Protein AF-A0A6A6FP34-F1 (afdb_monomer_lite)

pLDDT: mean 77.71, std 13.95, range [42.22, 92.56]

Sequence (120 aa):
FKVHKGVLCFYSAYFEACLNGEFAEARREVVDLVEEDPKTFRHFVAWLYTRQLPIDHESEVAGDQCEHINRLWVLADKRQVPLLANRCINALRKVMAVRGFVPTAGLGYIYQNTTPESPL

Structure (mmCIF, N/CA/C/O backbone):
data_AF-A0A6A6FP34-F1
#
_entry.id   AF-A0A6A6FP34-F1
#
loop_
_atom_site.group_PDB
_atom_site.id
_atom_site.type_symbol
_atom_site.label_atom_id
_atom_site.label_alt_id
_atom_site.label_comp_id
_atom_site.label_asym_id
_atom_site.label_entity_id
_atom_site.label_seq_id
_atom_site.pdbx_PDB_ins_code
_atom_site.Cartn_x
_atom_site.Cartn_y
_atom_site.Cartn_z
_atom_site.occupancy
_atom_site.B_iso_or_equiv
_atom_site.auth_seq_id
_atom_site.auth_comp_id
_atom_site.auth_asym_id
_atom_site.auth_atom_id
_atom_site.pdbx_PDB_model_num
ATOM 1 N N . PHE A 1 1 ? -12.768 5.632 -2.037 1.00 83.38 1 PHE A N 1
ATOM 2 C CA . PHE A 1 1 ? -12.799 4.186 -2.362 1.00 83.38 1 PHE A CA 1
ATOM 3 C C . PHE A 1 1 ? -13.627 3.464 -1.308 1.00 83.38 1 PHE A C 1
ATOM 5 O O . PHE A 1 1 ? -13.661 3.946 -0.186 1.00 83.38 1 PHE A O 1
ATOM 12 N N . LYS A 1 2 ? -14.296 2.352 -1.638 1.00 89.19 2 LYS A N 1
ATOM 13 C CA . LYS A 1 2 ? -14.953 1.481 -0.646 1.00 89.19 2 LYS A CA 1
ATOM 14 C C . LYS A 1 2 ? -14.203 0.152 -0.619 1.00 89.19 2 LYS A C 1
ATOM 16 O O . LYS A 1 2 ? -14.046 -0.464 -1.669 1.00 89.19 2 LYS A O 1
ATOM 21 N N . VAL A 1 3 ? -13.693 -0.245 0.542 1.00 90.19 3 VAL A N 1
ATOM 22 C CA . VAL A 1 3 ? -12.856 -1.442 0.712 1.00 90.19 3 VAL A CA 1
ATOM 23 C C . VAL A 1 3 ? -13.307 -2.166 1.975 1.00 90.19 3 VAL A C 1
ATOM 25 O O . VAL A 1 3 ? -13.686 -1.523 2.951 1.00 90.19 3 VAL A O 1
ATOM 28 N N . HIS A 1 4 ? -13.288 -3.497 1.963 1.00 92.25 4 HIS A N 1
ATOM 29 C CA . HIS A 1 4 ? -13.662 -4.289 3.124 1.00 92.25 4 HIS A CA 1
ATOM 30 C C . HIS A 1 4 ? -12.635 -4.118 4.247 1.00 92.25 4 HIS A C 1
ATOM 32 O O . HIS A 1 4 ? -11.465 -4.474 4.090 1.00 92.25 4 HIS A O 1
ATOM 38 N N . LYS A 1 5 ? -13.106 -3.622 5.397 1.00 89.50 5 LYS A N 1
ATOM 39 C CA . LYS A 1 5 ? -12.311 -3.402 6.613 1.00 89.50 5 LYS A CA 1
ATOM 40 C C . LYS A 1 5 ? -11.490 -4.632 7.002 1.00 89.50 5 LYS A C 1
ATOM 42 O O . LYS A 1 5 ? -10.286 -4.518 7.180 1.00 89.50 5 LYS A O 1
ATOM 47 N N . GLY A 1 6 ? -12.108 -5.816 7.027 1.00 89.38 6 GLY A N 1
ATOM 48 C CA . GLY A 1 6 ? -11.411 -7.061 7.372 1.00 89.38 6 GLY A CA 1
ATOM 49 C C . GLY A 1 6 ? -10.227 -7.381 6.453 1.00 89.38 6 GLY A C 1
ATOM 50 O O . GLY A 1 6 ? -9.184 -7.808 6.932 1.00 89.38 6 GLY A O 1
ATOM 51 N N . VAL A 1 7 ? -10.346 -7.109 5.149 1.00 91.62 7 VAL A N 1
ATOM 52 C CA . VAL A 1 7 ? -9.255 -7.331 4.184 1.00 91.62 7 VAL A CA 1
ATOM 53 C C . VAL A 1 7 ? -8.123 -6.327 4.401 1.00 91.62 7 VAL A C 1
ATOM 55 O O . VAL A 1 7 ? -6.955 -6.706 4.359 1.00 91.62 7 VAL A O 1
ATOM 58 N N . LEU A 1 8 ? -8.453 -5.056 4.660 1.00 90.50 8 LEU A N 1
ATOM 59 C CA . LEU A 1 8 ? -7.456 -4.026 4.963 1.00 90.50 8 LEU A CA 1
ATOM 60 C C . LEU A 1 8 ? -6.683 -4.350 6.241 1.00 90.50 8 LEU A C 1
ATOM 62 O O . LEU A 1 8 ? -5.457 -4.401 6.198 1.00 90.50 8 LEU A O 1
ATOM 66 N N . CYS A 1 9 ? -7.386 -4.613 7.345 1.00 91.19 9 CYS A N 1
ATOM 67 C CA . CYS A 1 9 ? -6.762 -4.903 8.635 1.00 91.19 9 CYS A CA 1
ATOM 68 C C . CYS A 1 9 ? -5.942 -6.200 8.598 1.00 91.19 9 CYS A C 1
ATOM 70 O O . CYS A 1 9 ? -4.874 -6.255 9.189 1.00 91.19 9 CYS A O 1
ATOM 72 N N . PHE A 1 10 ? -6.377 -7.220 7.847 1.00 91.75 10 PHE A N 1
ATOM 73 C CA . PHE A 1 10 ? -5.611 -8.463 7.706 1.00 91.75 10 PHE A CA 1
ATOM 74 C C . PHE A 1 10 ? -4.238 -8.254 7.048 1.00 91.75 10 PHE A C 1
ATOM 76 O O . PHE A 1 10 ? -3.277 -8.947 7.377 1.00 91.75 10 PHE A O 1
ATOM 83 N N . TYR A 1 11 ? -4.138 -7.325 6.093 1.00 90.62 11 TYR A N 1
ATOM 84 C CA . TYR A 1 11 ? -2.897 -7.086 5.352 1.00 90.62 11 TYR A CA 1
ATOM 85 C C . TYR A 1 11 ? -2.060 -5.921 5.878 1.00 90.62 11 TYR A C 1
ATOM 87 O O . TYR A 1 11 ? -0.889 -5.829 5.510 1.00 90.62 11 TYR A O 1
ATOM 95 N N . SER A 1 12 ? -2.634 -5.043 6.695 1.00 92.56 12 SER A N 1
ATOM 96 C CA . SER A 1 12 ? -2.008 -3.801 7.136 1.00 92.56 12 SER A CA 1
ATOM 97 C C . SER A 1 12 ? -2.229 -3.582 8.625 1.00 92.56 12 SER A C 1
ATOM 99 O O . SER A 1 12 ? -3.342 -3.269 9.052 1.00 92.56 12 SER A O 1
ATOM 101 N N . ALA A 1 13 ? -1.138 -3.646 9.388 1.00 89.50 13 ALA A N 1
ATOM 102 C CA . ALA A 1 13 ? -1.146 -3.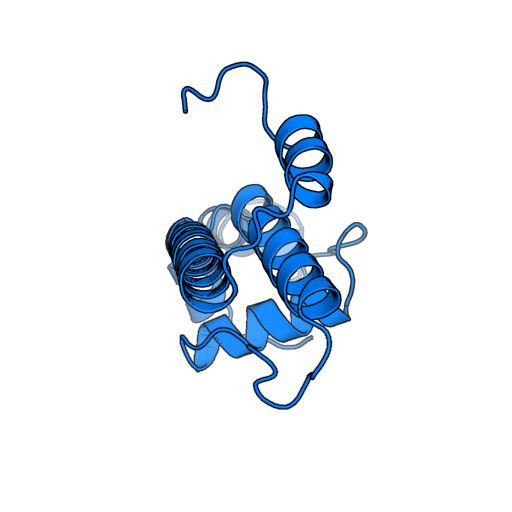290 10.806 1.00 89.50 13 ALA A CA 1
ATOM 103 C C . ALA A 1 13 ? -1.525 -1.809 11.017 1.00 89.50 13 ALA A C 1
ATOM 105 O O . ALA A 1 13 ? -2.200 -1.468 11.984 1.00 89.50 13 ALA A O 1
ATOM 106 N N . TYR A 1 14 ? -1.181 -0.934 10.064 1.00 89.81 14 TYR A N 1
ATOM 107 C CA . TYR A 1 14 ? -1.601 0.468 10.072 1.00 89.81 14 TYR A CA 1
ATOM 108 C C . TYR A 1 14 ? -3.128 0.604 10.016 1.00 89.81 14 TYR A C 1
ATOM 110 O O . TYR A 1 14 ? -3.724 1.264 10.865 1.00 89.81 14 TYR A O 1
ATOM 118 N N . PHE A 1 15 ? -3.789 -0.037 9.043 1.00 90.56 15 PHE A N 1
ATOM 119 C CA . PHE A 1 15 ? -5.249 0.039 8.937 1.00 90.56 15 PHE A CA 1
ATOM 120 C C . PHE A 1 15 ? -5.953 -0.725 10.059 1.00 90.56 15 PHE A C 1
ATOM 122 O O . PHE A 1 15 ? -7.048 -0.331 10.452 1.00 90.56 15 PHE A O 1
ATOM 129 N N . GLU A 1 16 ? -5.346 -1.784 10.595 1.00 90.25 16 GLU A N 1
ATOM 130 C CA . GLU A 1 16 ? -5.811 -2.424 11.826 1.00 90.25 16 GLU A CA 1
ATOM 131 C C . GLU A 1 16 ? -5.821 -1.433 12.996 1.00 90.25 16 GLU A C 1
ATOM 133 O O . GLU A 1 16 ? -6.872 -1.236 13.607 1.00 90.25 16 GLU A O 1
ATOM 138 N N . ALA A 1 17 ? -4.714 -0.731 13.246 1.00 88.38 17 ALA A N 1
ATOM 139 C CA . ALA A 1 17 ? -4.628 0.268 14.308 1.00 88.38 17 ALA A CA 1
ATOM 140 C C . ALA A 1 17 ? -5.574 1.462 14.079 1.00 88.38 17 ALA A C 1
ATOM 142 O O . ALA A 1 17 ? -6.231 1.915 15.016 1.00 88.38 17 ALA A O 1
ATOM 143 N N . CYS A 1 18 ? -5.704 1.955 12.843 1.00 86.88 18 CYS A N 1
ATOM 144 C CA . CYS A 1 18 ? -6.589 3.082 12.532 1.00 86.88 18 CYS A CA 1
ATOM 145 C C . CYS A 1 18 ? -8.079 2.730 12.636 1.00 86.88 18 CYS A C 1
ATOM 147 O O . CYS A 1 18 ? -8.862 3.551 13.105 1.00 86.88 18 CYS A O 1
ATOM 149 N N . LEU A 1 19 ? -8.494 1.543 12.177 1.00 86.62 19 LEU A N 1
ATOM 150 C CA . LEU A 1 19 ? -9.915 1.185 12.068 1.00 86.62 19 LEU A CA 1
ATOM 151 C C . LEU A 1 19 ? -10.440 0.367 13.254 1.00 86.62 19 LEU A C 1
ATOM 153 O O . LEU A 1 19 ? -11.658 0.310 13.442 1.00 86.62 19 LEU A O 1
ATOM 157 N N . ASN A 1 20 ? -9.563 -0.282 14.022 1.00 84.69 20 ASN A N 1
ATOM 158 C CA . ASN A 1 20 ? -9.927 -1.037 15.229 1.00 84.69 20 ASN A CA 1
ATOM 159 C C . ASN A 1 20 ? -9.364 -0.424 16.521 1.00 84.69 20 ASN A C 1
ATOM 161 O O . ASN A 1 20 ? -9.632 -0.951 17.597 1.00 84.69 20 ASN A O 1
ATOM 165 N N . GLY A 1 21 ? -8.593 0.662 16.430 1.00 80.81 21 GLY A N 1
ATOM 166 C CA . GLY A 1 21 ? -8.103 1.400 17.591 1.00 80.81 21 GLY A CA 1
ATOM 167 C C . GLY A 1 21 ? -9.116 2.401 18.149 1.00 80.81 21 GLY A C 1
ATOM 168 O O . GLY A 1 21 ? -10.300 2.392 17.821 1.00 80.81 21 GLY A O 1
ATOM 169 N N . GLU A 1 22 ? -8.628 3.309 18.991 1.00 78.56 22 GLU A N 1
ATOM 170 C CA . GLU A 1 22 ? -9.455 4.317 19.674 1.00 78.56 22 GLU A CA 1
ATOM 171 C C . GLU A 1 22 ? -9.549 5.654 18.918 1.00 78.56 22 GLU A C 1
ATOM 173 O O . GLU A 1 22 ? -10.187 6.601 19.386 1.00 78.56 22 GLU A O 1
ATOM 178 N N . PHE A 1 23 ? -8.920 5.742 17.744 1.00 79.06 23 PHE A N 1
ATOM 179 C CA . PHE A 1 23 ? -8.855 6.965 16.952 1.00 79.06 23 PHE A CA 1
ATOM 180 C C . PHE A 1 23 ? -10.204 7.337 16.308 1.00 79.06 23 PHE A C 1
ATOM 182 O O . PHE A 1 23 ? -11.143 6.538 16.227 1.00 79.06 23 PHE A O 1
ATOM 189 N N . ALA A 1 24 ? -10.316 8.584 15.841 1.00 77.88 24 ALA A N 1
ATOM 190 C CA . ALA A 1 24 ? -11.545 9.103 15.237 1.00 77.88 24 ALA A CA 1
ATOM 191 C C . ALA A 1 24 ? -11.945 8.322 13.972 1.00 77.88 24 ALA A C 1
ATOM 193 O O . ALA A 1 24 ? -13.133 8.179 13.673 1.00 77.88 24 ALA A O 1
ATOM 194 N N . GLU A 1 25 ? -10.961 7.780 13.263 1.00 81.44 25 GLU A N 1
ATOM 195 C CA . GLU A 1 25 ? -11.091 6.945 12.074 1.00 81.44 25 GLU A CA 1
ATOM 196 C C . GLU A 1 25 ? -11.839 5.643 12.371 1.00 81.44 25 GLU A C 1
ATOM 198 O O . GLU A 1 25 ? -12.672 5.230 11.566 1.00 81.44 25 GLU A O 1
ATOM 203 N N . ALA A 1 26 ? -11.630 5.035 13.544 1.00 79.25 26 ALA A N 1
ATOM 204 C CA . ALA A 1 26 ? -12.344 3.828 13.956 1.00 79.25 26 ALA A CA 1
ATOM 205 C C . ALA A 1 26 ? -13.837 4.099 14.184 1.00 79.25 26 ALA A C 1
ATOM 207 O O . ALA A 1 26 ? -14.680 3.277 13.830 1.00 79.25 26 ALA A O 1
ATOM 208 N N . ARG A 1 27 ? -14.178 5.281 14.721 1.00 80.19 27 ARG A N 1
ATOM 209 C CA . ARG A 1 27 ? -15.577 5.701 14.933 1.00 80.19 27 ARG A CA 1
ATOM 210 C C . ARG A 1 27 ? -16.272 6.108 13.639 1.00 80.19 27 ARG A C 1
ATOM 212 O O . ARG A 1 27 ? -17.476 5.916 13.507 1.00 80.19 27 ARG A O 1
ATOM 219 N N . ARG A 1 28 ? -15.532 6.724 12.715 1.00 83.75 28 ARG A N 1
ATOM 220 C CA . ARG A 1 28 ? -16.063 7.215 11.433 1.00 83.75 28 ARG A CA 1
ATOM 221 C C . ARG A 1 28 ? -16.041 6.153 10.335 1.00 83.75 28 ARG A C 1
ATOM 223 O O . ARG A 1 28 ? -16.709 6.343 9.327 1.00 83.75 28 ARG A O 1
ATOM 230 N N . GLU A 1 29 ? -15.257 5.090 10.510 1.00 83.50 29 GLU A N 1
ATOM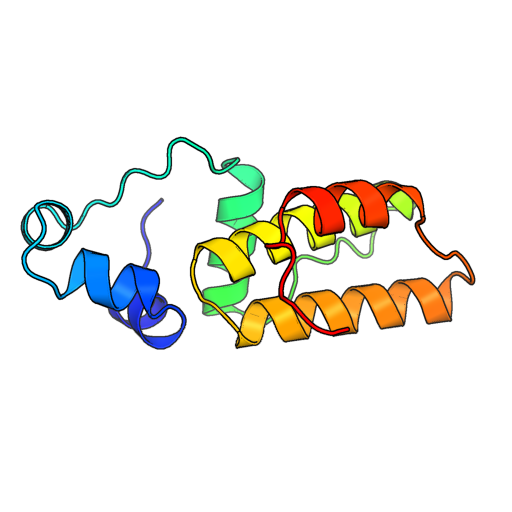 231 C CA . GLU A 1 29 ? -14.922 4.088 9.489 1.00 83.50 29 GLU A CA 1
ATOM 232 C C . GLU A 1 29 ? -14.396 4.704 8.179 1.00 83.50 29 GLU A C 1
ATOM 234 O O . GLU A 1 29 ? -14.584 4.175 7.082 1.00 83.50 29 GLU A O 1
ATOM 239 N N . VAL A 1 30 ? -13.718 5.847 8.299 1.00 85.81 30 VAL A N 1
ATOM 240 C CA . VAL A 1 30 ? -13.141 6.611 7.190 1.00 85.81 30 VAL A CA 1
ATOM 241 C C . VAL A 1 30 ? -11.703 6.954 7.551 1.00 85.81 30 VAL A C 1
ATOM 243 O O . VAL A 1 30 ? -11.451 7.477 8.633 1.00 85.81 30 VAL A O 1
ATOM 246 N N . VAL A 1 31 ? -10.780 6.668 6.631 1.00 86.69 31 VAL A N 1
ATOM 247 C CA . VAL A 1 31 ? -9.360 7.025 6.736 1.00 86.69 31 VAL A CA 1
ATOM 248 C C . VAL A 1 31 ? -9.025 7.981 5.600 1.00 86.69 31 VAL A C 1
ATOM 250 O O . VAL A 1 31 ? -9.193 7.635 4.427 1.00 86.69 31 VAL A O 1
ATOM 253 N N . ASP A 1 32 ? -8.546 9.169 5.954 1.00 87.00 32 ASP A N 1
ATOM 254 C CA . ASP A 1 32 ? -8.146 10.196 4.999 1.00 87.00 32 ASP A CA 1
ATOM 255 C C . ASP A 1 32 ? -6.672 9.999 4.603 1.00 87.00 32 ASP A C 1
ATOM 257 O O . ASP A 1 32 ? -5.763 10.093 5.425 1.00 87.00 32 ASP A O 1
ATOM 261 N N . LEU A 1 33 ? -6.426 9.703 3.323 1.00 86.56 33 LEU A N 1
ATOM 262 C CA . LEU A 1 33 ? -5.092 9.436 2.770 1.00 86.56 33 LEU A CA 1
ATOM 263 C C . LEU A 1 33 ? -4.666 10.577 1.839 1.00 86.56 33 LEU A C 1
ATOM 265 O O . LEU A 1 33 ? -4.687 10.437 0.620 1.00 86.56 33 LEU A O 1
ATOM 269 N N . VAL A 1 34 ? -4.321 11.725 2.423 1.00 83.38 34 VAL A N 1
ATOM 270 C CA . VAL A 1 34 ? -4.078 12.983 1.685 1.00 83.38 34 VAL A CA 1
ATOM 271 C C . VAL A 1 34 ? -2.798 12.942 0.838 1.00 83.38 34 VAL A C 1
ATOM 273 O O . VAL A 1 34 ? -2.717 13.586 -0.202 1.00 83.38 34 VAL A O 1
ATOM 276 N N . GLU A 1 35 ? -1.803 12.168 1.267 1.00 80.19 35 GLU A N 1
ATOM 277 C CA . GLU A 1 35 ? -0.503 12.056 0.593 1.00 80.19 35 GLU A CA 1
ATOM 278 C C . GLU A 1 35 ? -0.476 11.000 -0.523 1.00 80.19 35 GLU A C 1
ATOM 280 O O . GLU A 1 35 ? 0.490 10.930 -1.282 1.00 80.19 35 GLU A O 1
ATOM 285 N N . GLU A 1 36 ? -1.498 10.144 -0.607 1.00 84.12 36 GLU A N 1
ATOM 286 C CA . GLU A 1 36 ? -1.498 9.009 -1.529 1.00 84.12 36 GLU A CA 1
ATOM 287 C C . GLU A 1 36 ? -2.145 9.375 -2.862 1.00 84.12 36 GLU A C 1
ATOM 289 O O . GLU A 1 36 ? -3.282 9.843 -2.934 1.00 84.12 36 GLU A O 1
ATOM 294 N N . ASP A 1 37 ? -1.441 9.072 -3.947 1.00 86.69 37 ASP A N 1
ATOM 295 C CA . ASP A 1 37 ? -1.985 9.219 -5.288 1.00 86.69 37 ASP A CA 1
ATOM 296 C C . ASP A 1 37 ? -3.160 8.232 -5.517 1.00 86.69 37 ASP A C 1
ATOM 298 O O . ASP A 1 37 ? -3.003 7.017 -5.322 1.00 86.69 37 ASP A O 1
ATOM 302 N N . PRO A 1 38 ? -4.339 8.696 -5.987 1.00 87.94 38 PRO A N 1
ATOM 303 C CA . PRO A 1 38 ? -5.507 7.837 -6.180 1.00 87.94 38 PRO A CA 1
ATOM 304 C C . PRO A 1 38 ? -5.283 6.666 -7.146 1.00 87.94 38 PRO A C 1
ATOM 306 O O . PRO A 1 38 ? -5.915 5.616 -6.986 1.00 87.94 38 PRO A O 1
ATOM 309 N N . LYS A 1 39 ? -4.405 6.812 -8.152 1.00 86.00 39 LYS A N 1
ATOM 310 C CA . LYS A 1 39 ? -4.076 5.721 -9.089 1.00 86.00 39 LYS A CA 1
ATOM 311 C C . LYS A 1 39 ? -3.291 4.627 -8.360 1.00 86.00 39 LYS A C 1
ATOM 313 O O . LYS A 1 39 ? -3.634 3.450 -8.466 1.00 86.00 39 LYS A O 1
ATOM 318 N N . THR A 1 40 ? -2.310 5.020 -7.554 1.00 87.38 40 THR A N 1
ATOM 319 C CA . THR A 1 40 ? -1.512 4.118 -6.710 1.00 87.38 40 THR A CA 1
ATOM 320 C C . THR A 1 40 ? -2.388 3.401 -5.680 1.00 87.38 40 THR A C 1
ATOM 322 O O . THR A 1 40 ? -2.302 2.179 -5.536 1.00 87.38 40 THR A O 1
ATOM 325 N N . PHE A 1 41 ? -3.324 4.109 -5.042 1.00 90.62 41 PHE A N 1
ATOM 326 C CA . PHE A 1 41 ? -4.261 3.476 -4.112 1.00 90.62 41 PHE A CA 1
ATOM 327 C C . PHE A 1 41 ? -5.223 2.503 -4.814 1.00 90.62 41 PHE A C 1
ATOM 329 O O . PHE A 1 41 ? -5.533 1.438 -4.283 1.00 90.62 41 PHE A O 1
ATOM 336 N N . ARG A 1 42 ? -5.664 2.800 -6.043 1.00 90.31 42 ARG A N 1
ATOM 337 C CA . ARG A 1 42 ? -6.473 1.857 -6.836 1.00 90.31 42 ARG A CA 1
ATOM 338 C C . ARG A 1 42 ? -5.721 0.549 -7.096 1.00 90.31 42 ARG A C 1
ATOM 340 O O . ARG A 1 42 ? -6.310 -0.521 -6.960 1.00 90.31 42 ARG A O 1
ATOM 347 N N . HIS A 1 43 ? -4.436 0.631 -7.431 1.00 88.81 43 HIS A N 1
ATOM 348 C CA . HIS A 1 43 ? -3.563 -0.532 -7.610 1.00 88.81 43 HIS A CA 1
ATOM 349 C C . HIS A 1 43 ? -3.391 -1.339 -6.323 1.00 88.81 43 HIS A C 1
ATOM 351 O O . HIS A 1 43 ? -3.483 -2.567 -6.349 1.00 88.81 43 HIS A O 1
ATOM 357 N N . PHE A 1 44 ? -3.219 -0.652 -5.194 1.00 91.06 44 PHE A N 1
ATOM 358 C CA . PHE A 1 44 ? -3.197 -1.281 -3.878 1.00 91.06 44 PHE A CA 1
ATOM 359 C C . PHE A 1 44 ? -4.488 -2.062 -3.598 1.00 91.06 44 PHE A C 1
ATOM 361 O O . PHE A 1 44 ? -4.437 -3.243 -3.258 1.00 91.06 44 PHE A O 1
ATOM 368 N N . VAL A 1 45 ? -5.652 -1.444 -3.821 1.00 91.56 45 VAL A N 1
ATOM 369 C CA . VAL A 1 45 ? -6.954 -2.097 -3.624 1.00 91.56 45 VAL A CA 1
ATOM 370 C C . VAL A 1 45 ? -7.132 -3.295 -4.555 1.00 91.56 45 VAL A C 1
ATOM 372 O O . VAL A 1 45 ? -7.571 -4.350 -4.105 1.00 91.56 45 VAL A O 1
ATOM 375 N N . ALA A 1 46 ? -6.758 -3.176 -5.830 1.00 90.56 46 ALA A N 1
ATOM 376 C CA . ALA A 1 46 ? -6.802 -4.303 -6.760 1.00 90.56 46 ALA A CA 1
ATOM 377 C C . ALA A 1 46 ? -5.935 -5.474 -6.266 1.00 90.56 46 ALA A C 1
ATOM 379 O O . ALA A 1 46 ? -6.384 -6.623 -6.281 1.00 90.56 46 ALA A O 1
ATOM 380 N N . TRP A 1 47 ? -4.732 -5.191 -5.760 1.00 91.94 47 TRP A N 1
ATOM 381 C CA . TRP A 1 47 ? -3.853 -6.212 -5.192 1.00 91.94 47 TRP A CA 1
ATOM 382 C C . TRP A 1 47 ? -4.431 -6.866 -3.931 1.00 91.94 47 TRP A C 1
ATOM 384 O O . TR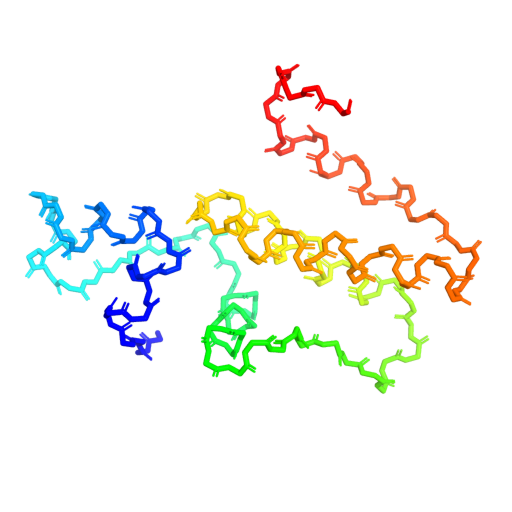P A 1 47 ? -4.288 -8.079 -3.769 1.00 91.94 47 TRP A O 1
ATOM 394 N N . LEU A 1 48 ? -5.115 -6.115 -3.059 1.00 91.88 48 LEU A N 1
ATOM 395 C CA . LEU A 1 48 ? -5.736 -6.677 -1.851 1.00 91.88 48 LEU A CA 1
ATOM 396 C C . LEU A 1 48 ? -6.705 -7.821 -2.178 1.00 91.88 48 LEU A C 1
ATOM 398 O O . LEU A 1 48 ? -6.725 -8.821 -1.464 1.00 91.88 48 LEU A O 1
ATOM 402 N N . TYR A 1 49 ? -7.466 -7.697 -3.269 1.00 91.00 49 TYR A N 1
ATOM 403 C CA . TYR A 1 49 ? -8.453 -8.707 -3.666 1.00 91.00 49 TYR A CA 1
ATOM 404 C C . TYR A 1 49 ? -7.907 -9.773 -4.613 1.00 91.00 49 TYR A C 1
ATOM 406 O O . TYR A 1 49 ? -8.309 -10.929 -4.530 1.00 91.00 49 TYR A O 1
ATOM 414 N N . THR A 1 50 ? -7.007 -9.410 -5.525 1.00 89.00 50 THR A N 1
ATOM 415 C CA . THR A 1 50 ? -6.528 -10.332 -6.573 1.00 89.00 50 THR A CA 1
ATOM 416 C C . THR A 1 50 ? -5.219 -11.017 -6.212 1.00 89.00 50 THR A C 1
ATOM 418 O O . THR A 1 50 ? -4.869 -12.034 -6.807 1.00 89.00 50 THR A O 1
ATOM 421 N N . ARG A 1 51 ? -4.462 -10.449 -5.262 1.00 86.94 51 ARG A N 1
ATOM 422 C CA . ARG A 1 51 ? -3.075 -10.821 -4.939 1.00 86.94 51 ARG A CA 1
ATOM 423 C C . ARG A 1 51 ? -2.112 -10.698 -6.122 1.00 86.94 51 ARG A C 1
ATOM 425 O O . ARG A 1 51 ? -0.985 -11.195 -6.050 1.00 86.94 51 ARG A O 1
ATOM 432 N N . GLN A 1 52 ? -2.529 -10.012 -7.182 1.00 84.19 52 GLN A N 1
ATOM 433 C CA . GLN A 1 52 ? -1.748 -9.761 -8.382 1.00 84.19 52 GLN A CA 1
ATOM 434 C C . GLN A 1 52 ? -1.325 -8.297 -8.407 1.00 84.19 52 GLN A C 1
ATOM 436 O O . GLN A 1 52 ? -2.082 -7.403 -8.032 1.00 84.19 52 GLN A O 1
ATOM 441 N N . LEU A 1 53 ? -0.073 -8.057 -8.790 1.00 80.38 53 LEU A N 1
ATOM 442 C CA . LEU A 1 53 ? 0.386 -6.698 -9.037 1.00 80.38 53 LEU A CA 1
ATOM 443 C C . LEU A 1 53 ? -0.223 -6.231 -10.362 1.00 80.38 53 LEU A C 1
ATOM 445 O O . LEU A 1 53 ? -0.260 -7.029 -11.300 1.00 80.38 53 LEU A O 1
ATOM 449 N N . PRO A 1 54 ? -0.659 -4.968 -10.465 1.00 69.62 54 PRO A N 1
ATOM 450 C CA . PRO A 1 54 ? -1.084 -4.383 -11.728 1.00 69.62 54 PRO A CA 1
ATOM 451 C C . PRO A 1 54 ? 0.163 -4.111 -12.569 1.00 69.62 54 PRO A C 1
ATOM 453 O O . PRO A 1 54 ? 0.666 -2.993 -12.651 1.00 69.62 54 PRO A O 1
ATOM 456 N N . ILE A 1 55 ? 0.725 -5.187 -13.109 1.00 66.50 55 ILE A N 1
ATOM 457 C CA . ILE A 1 55 ? 1.793 -5.139 -14.091 1.00 66.50 55 ILE A CA 1
ATOM 458 C C . ILE A 1 55 ? 1.078 -5.007 -15.423 1.00 66.50 55 ILE A C 1
ATOM 460 O O . ILE A 1 55 ? 0.431 -5.944 -15.885 1.00 66.50 55 ILE A O 1
ATOM 464 N N . ASP A 1 56 ? 1.156 -3.818 -16.000 1.00 62.31 56 ASP A N 1
ATOM 465 C CA . ASP A 1 56 ? 0.621 -3.572 -17.327 1.00 62.31 56 ASP A CA 1
ATOM 466 C C . ASP A 1 56 ? 1.555 -4.220 -18.352 1.00 62.31 56 ASP A C 1
ATOM 468 O O . ASP A 1 56 ? 2.543 -3.620 -18.777 1.00 62.31 56 ASP A O 1
ATOM 472 N N . HIS A 1 57 ? 1.304 -5.494 -18.664 1.00 53.50 57 HIS A N 1
ATOM 473 C CA . HIS A 1 57 ? 2.117 -6.287 -19.589 1.00 53.50 57 HIS A CA 1
ATOM 474 C C . HIS A 1 57 ? 2.129 -5.716 -21.017 1.00 53.50 57 HIS A C 1
ATOM 476 O O . HIS A 1 57 ? 2.997 -6.101 -21.798 1.00 53.50 57 HIS A O 1
ATOM 482 N N . GLU A 1 58 ? 1.212 -4.799 -21.334 1.00 46.91 58 GLU A N 1
ATOM 483 C CA . GLU A 1 58 ? 1.081 -4.150 -22.642 1.00 46.91 58 GLU A CA 1
ATOM 484 C C . GLU A 1 58 ? 1.887 -2.845 -22.742 1.00 46.91 58 GLU A C 1
ATOM 486 O O . GLU A 1 58 ? 2.095 -2.330 -23.839 1.00 46.91 58 GLU A O 1
ATOM 491 N N . SER A 1 59 ? 2.4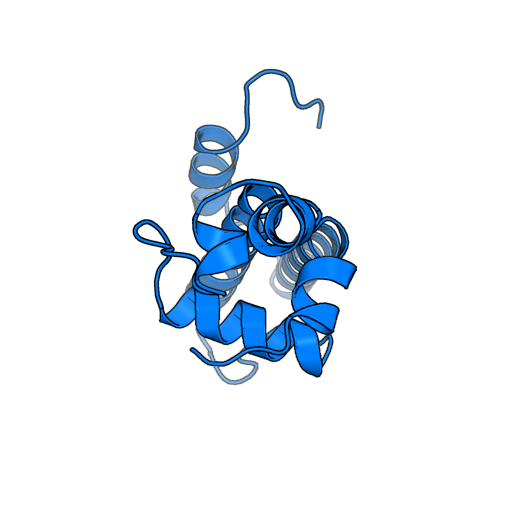03 -2.316 -21.625 1.00 53.56 59 SER A N 1
ATOM 492 C CA . SER A 1 59 ? 3.222 -1.103 -21.652 1.00 53.56 59 SER A CA 1
ATOM 493 C C . SER A 1 59 ? 4.628 -1.399 -22.194 1.00 53.56 59 SER A C 1
ATOM 495 O O . SER A 1 59 ? 5.468 -2.038 -21.546 1.00 53.56 59 SER A O 1
ATOM 497 N N . GLU A 1 60 ? 4.893 -0.928 -23.414 1.00 52.91 60 GLU A N 1
ATOM 498 C CA . GLU A 1 60 ? 6.171 -1.107 -24.118 1.00 52.91 60 GLU A CA 1
ATOM 499 C C . GLU A 1 60 ? 7.343 -0.439 -23.365 1.00 52.91 60 GLU A C 1
ATOM 501 O O . GLU A 1 60 ? 8.487 -0.917 -23.399 1.00 52.91 60 GLU A O 1
ATOM 506 N N . VAL A 1 61 ? 7.058 0.606 -22.580 1.00 56.59 61 VAL A N 1
ATOM 507 C CA . VAL A 1 61 ? 8.058 1.421 -21.882 1.00 56.59 61 VAL A CA 1
ATOM 508 C C . VAL A 1 61 ? 8.388 0.832 -20.501 1.00 56.59 61 VAL A C 1
ATOM 510 O O . VAL A 1 61 ? 7.621 0.922 -19.547 1.00 56.59 61 VAL A O 1
ATOM 513 N N . ALA A 1 62 ? 9.585 0.248 -20.365 1.00 57.88 62 ALA A N 1
ATOM 514 C CA . ALA A 1 62 ? 10.085 -0.342 -19.111 1.00 57.88 62 ALA A CA 1
ATOM 515 C C . ALA A 1 62 ? 10.109 0.631 -17.915 1.00 57.88 62 ALA A C 1
ATOM 517 O O . ALA A 1 62 ? 10.034 0.201 -16.761 1.00 57.88 62 ALA A O 1
ATOM 518 N N . GLY A 1 63 ? 10.281 1.928 -18.196 1.00 60.84 63 GLY A N 1
ATOM 519 C CA . GLY A 1 63 ? 10.416 2.985 -17.193 1.00 60.84 63 GLY A CA 1
ATOM 520 C C . GLY A 1 63 ? 9.143 3.177 -16.373 1.00 60.84 63 GLY A C 1
ATOM 521 O O . GLY A 1 63 ? 9.202 3.175 -15.143 1.00 60.84 63 GLY A O 1
ATOM 522 N N . ASP A 1 64 ? 7.994 3.223 -17.044 1.00 67.50 64 ASP A N 1
ATOM 523 C CA . ASP A 1 64 ? 6.694 3.499 -16.421 1.00 67.50 64 ASP A CA 1
ATOM 524 C C . ASP A 1 64 ? 6.252 2.355 -15.496 1.00 67.50 64 ASP A C 1
ATOM 526 O O . ASP A 1 64 ? 5.713 2.582 -14.409 1.00 67.50 64 ASP A O 1
ATOM 530 N N . GLN A 1 65 ? 6.557 1.107 -15.878 1.00 70.06 65 GLN A N 1
ATOM 531 C CA . GLN A 1 65 ? 6.303 -0.069 -15.039 1.00 70.06 65 GLN A CA 1
ATOM 532 C C . GLN A 1 65 ? 7.111 -0.012 -13.735 1.00 70.06 65 GLN A C 1
ATOM 534 O O . GLN A 1 65 ? 6.569 -0.264 -12.656 1.00 70.06 65 GLN A O 1
ATOM 539 N N . CYS A 1 66 ? 8.399 0.345 -13.813 1.00 72.25 66 CYS A N 1
ATOM 540 C CA . CYS A 1 66 ? 9.251 0.475 -12.630 1.00 72.25 66 CYS A CA 1
ATOM 541 C C . CYS A 1 66 ? 8.763 1.595 -11.705 1.00 72.25 66 CYS A C 1
ATOM 543 O O . CYS A 1 66 ? 8.727 1.405 -10.489 1.00 72.25 66 CYS A O 1
ATOM 545 N N . GLU A 1 67 ? 8.351 2.739 -12.258 1.00 78.00 67 GLU A N 1
ATOM 546 C CA . GLU A 1 67 ? 7.831 3.852 -11.460 1.00 78.00 67 GLU A CA 1
ATOM 547 C C . GLU A 1 67 ? 6.558 3.457 -10.698 1.00 78.00 67 GLU A C 1
ATOM 549 O O . GLU A 1 67 ? 6.445 3.707 -9.494 1.00 78.00 67 GLU A O 1
ATOM 554 N N . HIS A 1 68 ? 5.614 2.791 -11.365 1.00 79.50 68 HIS A N 1
ATOM 555 C CA . HIS A 1 68 ? 4.380 2.328 -10.730 1.00 79.50 68 HIS A CA 1
ATOM 556 C C . HIS A 1 68 ? 4.640 1.313 -9.611 1.00 79.50 68 HIS A C 1
ATOM 558 O O . HIS A 1 68 ? 4.016 1.406 -8.549 1.00 79.50 68 HIS A O 1
ATOM 564 N N . ILE A 1 69 ? 5.586 0.388 -9.804 1.00 81.94 69 ILE A N 1
ATOM 565 C CA . ILE A 1 69 ? 5.959 -0.574 -8.761 1.00 81.94 69 ILE A CA 1
ATOM 566 C C . ILE A 1 69 ? 6.662 0.128 -7.590 1.00 81.94 69 ILE A C 1
ATOM 568 O O . ILE A 1 69 ? 6.368 -0.192 -6.439 1.00 81.94 69 ILE A O 1
ATOM 572 N N . ASN A 1 70 ? 7.528 1.111 -7.854 1.00 84.12 70 ASN A N 1
ATOM 573 C CA . ASN A 1 70 ? 8.210 1.878 -6.806 1.00 84.12 70 ASN A CA 1
ATOM 574 C C . ASN A 1 70 ? 7.219 2.668 -5.942 1.00 84.12 70 ASN A C 1
ATOM 576 O O . ASN A 1 70 ? 7.293 2.607 -4.717 1.00 84.12 70 ASN A O 1
ATOM 580 N N . ARG A 1 71 ? 6.248 3.359 -6.556 1.00 86.12 71 ARG A N 1
ATOM 581 C CA . ARG A 1 71 ? 5.194 4.075 -5.815 1.00 86.12 71 ARG A CA 1
ATOM 582 C C . ARG A 1 71 ? 4.361 3.125 -4.957 1.00 86.12 71 ARG A C 1
ATOM 584 O O . ARG A 1 71 ? 4.097 3.414 -3.793 1.00 86.12 71 ARG A O 1
ATOM 591 N N . LEU A 1 72 ? 3.985 1.969 -5.510 1.00 88.62 72 LEU A N 1
ATOM 592 C CA . LEU A 1 72 ? 3.229 0.958 -4.772 1.00 88.62 72 LEU A CA 1
ATOM 593 C C . LEU A 1 72 ? 4.045 0.352 -3.622 1.00 88.62 72 LEU A C 1
ATOM 595 O O . LEU A 1 72 ? 3.483 0.048 -2.574 1.00 88.62 72 LEU A O 1
ATOM 599 N N . TRP A 1 73 ? 5.358 0.191 -3.803 1.00 89.56 73 TRP A N 1
ATOM 600 C CA . TRP A 1 73 ? 6.268 -0.247 -2.747 1.00 89.56 73 TRP A CA 1
ATOM 601 C C . TRP A 1 73 ? 6.350 0.773 -1.605 1.00 89.56 73 TRP A C 1
ATOM 603 O O . TRP A 1 73 ? 6.191 0.382 -0.454 1.00 89.56 73 TRP A O 1
ATOM 613 N N . VAL A 1 74 ? 6.495 2.069 -1.908 1.00 89.31 74 VAL A N 1
ATOM 614 C CA . VAL A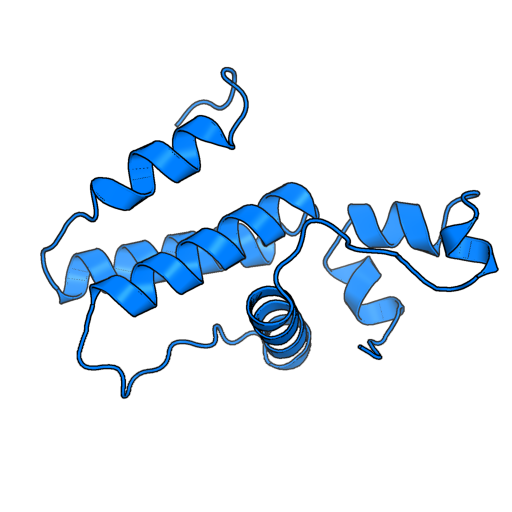 1 74 ? 6.505 3.127 -0.878 1.00 89.31 74 VAL A CA 1
ATOM 615 C C . VAL A 1 74 ? 5.179 3.174 -0.119 1.00 89.31 74 VAL A C 1
ATOM 617 O O . VAL A 1 74 ? 5.181 3.262 1.106 1.00 89.31 74 VAL A O 1
ATOM 620 N N . LEU A 1 75 ? 4.044 3.051 -0.816 1.00 90.38 75 LEU A N 1
ATOM 621 C CA . LEU A 1 75 ? 2.736 2.943 -0.164 1.00 90.38 75 LEU A CA 1
ATOM 622 C C . LEU A 1 75 ? 2.682 1.709 0.748 1.00 90.38 75 LEU A C 1
ATOM 624 O O . 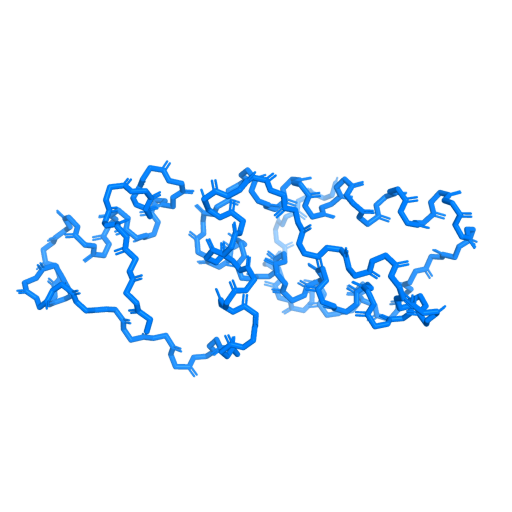LEU A 1 75 ? 2.216 1.800 1.881 1.00 90.38 75 LEU A O 1
ATOM 628 N N . ALA A 1 76 ? 3.170 0.557 0.281 1.00 89.44 76 ALA A N 1
ATOM 629 C CA . ALA A 1 76 ? 3.184 -0.669 1.073 1.00 89.44 76 ALA A CA 1
ATOM 630 C C . ALA A 1 76 ? 4.004 -0.526 2.359 1.00 89.44 76 ALA A C 1
ATOM 632 O O . ALA A 1 76 ? 3.565 -1.002 3.404 1.00 89.44 76 ALA A O 1
ATOM 633 N N . ASP A 1 77 ? 5.154 0.138 2.287 1.00 88.56 77 ASP A N 1
ATOM 634 C CA . ASP A 1 77 ? 6.007 0.404 3.442 1.00 88.56 77 ASP A CA 1
ATOM 635 C C . ASP A 1 77 ? 5.325 1.369 4.428 1.00 88.56 77 ASP A C 1
ATOM 637 O O . ASP A 1 77 ? 5.075 1.008 5.581 1.00 88.56 77 ASP A O 1
ATOM 641 N N . LYS A 1 78 ? 4.853 2.528 3.939 1.00 88.19 78 LYS A N 1
ATOM 642 C CA . LYS A 1 78 ? 4.114 3.525 4.742 1.00 88.19 78 LYS A CA 1
ATOM 643 C C . LYS A 1 78 ? 2.882 2.947 5.436 1.00 88.19 78 LYS A C 1
ATOM 645 O O . LYS A 1 78 ? 2.563 3.325 6.561 1.00 88.19 78 LYS A O 1
ATOM 650 N N . ARG A 1 79 ? 2.153 2.054 4.761 1.00 89.88 79 ARG A N 1
ATOM 651 C CA . ARG A 1 79 ? 0.928 1.425 5.284 1.00 89.88 79 ARG A CA 1
ATOM 652 C C . ARG A 1 79 ? 1.197 0.092 5.981 1.00 89.88 79 ARG A C 1
ATOM 654 O O . ARG A 1 79 ? 0.242 -0.624 6.272 1.00 89.88 79 ARG A O 1
ATOM 661 N N . GLN A 1 80 ? 2.454 -0.256 6.258 1.00 90.00 80 GLN A N 1
ATOM 662 C CA . GLN A 1 80 ? 2.835 -1.486 6.958 1.00 90.00 80 GLN A CA 1
ATOM 663 C C . GLN A 1 80 ? 2.194 -2.742 6.346 1.00 90.00 80 GLN A C 1
ATOM 665 O O . GLN A 1 80 ? 1.508 -3.508 7.026 1.00 90.00 80 GLN A O 1
ATOM 670 N N . VAL A 1 81 ? 2.412 -2.951 5.044 1.00 91.94 81 VAL A N 1
ATOM 671 C CA . VAL A 1 81 ? 1.958 -4.123 4.274 1.00 91.94 81 VAL A CA 1
ATOM 672 C C . VAL A 1 81 ? 3.174 -4.915 3.764 1.00 91.94 81 VAL A C 1
ATOM 674 O O . VAL A 1 81 ? 3.498 -4.867 2.569 1.00 91.94 81 VAL A O 1
ATOM 677 N N . PRO A 1 82 ? 3.856 -5.704 4.623 1.00 88.31 82 PRO A N 1
ATOM 678 C CA . PRO A 1 82 ? 5.113 -6.372 4.262 1.00 88.31 82 PRO A CA 1
ATOM 679 C C . PRO A 1 82 ? 4.971 -7.332 3.075 1.00 88.31 82 PRO A C 1
ATOM 681 O O . PRO A 1 82 ? 5.855 -7.450 2.227 1.00 88.31 82 PRO A O 1
ATOM 684 N N . LEU A 1 83 ? 3.821 -8.010 2.972 1.00 89.75 83 LEU A N 1
ATOM 685 C CA . LEU A 1 83 ? 3.531 -8.930 1.869 1.00 89.75 83 LEU A CA 1
ATOM 686 C C . LEU A 1 83 ? 3.524 -8.228 0.508 1.00 89.75 83 LEU A C 1
ATOM 688 O O . LEU A 1 83 ? 3.974 -8.819 -0.475 1.00 89.75 83 LEU A O 1
ATOM 692 N N . LEU A 1 84 ? 3.013 -6.998 0.437 1.00 89.31 84 LEU A N 1
ATOM 693 C CA . LEU A 1 84 ? 3.003 -6.225 -0.801 1.00 89.31 84 LEU A CA 1
ATOM 694 C C . LEU A 1 84 ? 4.400 -5.700 -1.120 1.00 89.31 84 LEU A C 1
ATOM 696 O O . LEU A 1 84 ? 4.852 -5.873 -2.249 1.00 89.31 84 LEU A O 1
ATOM 700 N N . ALA A 1 85 ? 5.106 -5.151 -0.128 1.00 87.44 85 ALA A N 1
ATOM 701 C CA . ALA A 1 85 ? 6.477 -4.671 -0.299 1.00 87.44 85 ALA A CA 1
ATOM 702 C C . ALA A 1 85 ? 7.388 -5.774 -0.875 1.00 87.44 85 ALA A C 1
ATOM 704 O O . ALA A 1 85 ? 8.046 -5.582 -1.901 1.00 87.44 85 ALA A O 1
ATOM 705 N N . ASN A 1 86 ? 7.318 -6.986 -0.314 1.00 87.62 86 ASN A N 1
ATOM 706 C CA . ASN A 1 86 ? 8.053 -8.149 -0.817 1.00 87.62 86 ASN A CA 1
ATOM 707 C C . ASN A 1 86 ? 7.655 -8.533 -2.250 1.00 87.62 86 ASN A C 1
ATOM 709 O O . ASN A 1 86 ? 8.502 -8.915 -3.062 1.00 87.62 86 ASN A O 1
ATOM 713 N N . ARG A 1 87 ? 6.366 -8.444 -2.598 1.00 87.12 87 ARG A N 1
ATOM 714 C CA . ARG A 1 87 ? 5.897 -8.715 -3.966 1.00 87.12 87 ARG A CA 1
ATOM 715 C C . ARG A 1 87 ? 6.426 -7.677 -4.953 1.00 87.12 87 ARG A C 1
ATOM 717 O O . ARG A 1 87 ? 6.874 -8.079 -6.025 1.00 87.12 87 ARG A O 1
ATOM 724 N N . CYS A 1 88 ? 6.433 -6.398 -4.587 1.00 86.62 88 CYS A N 1
ATOM 725 C CA . CYS A 1 88 ? 6.985 -5.323 -5.409 1.00 86.62 88 CYS A CA 1
ATOM 726 C C . CYS A 1 88 ? 8.491 -5.513 -5.651 1.00 86.62 88 CYS A C 1
ATOM 728 O O . CYS A 1 88 ? 8.918 -5.472 -6.802 1.00 86.62 88 CYS A O 1
ATOM 730 N N . ILE A 1 89 ? 9.279 -5.834 -4.615 1.00 84.38 89 ILE A N 1
ATOM 731 C CA . ILE A 1 89 ? 10.719 -6.132 -4.764 1.00 84.38 89 ILE A CA 1
ATOM 732 C C . ILE A 1 89 ? 10.937 -7.318 -5.711 1.00 84.38 89 ILE A C 1
ATOM 734 O O . ILE A 1 89 ? 11.779 -7.265 -6.607 1.00 84.38 89 ILE A O 1
ATOM 738 N N . ASN A 1 90 ? 10.158 -8.390 -5.552 1.00 84.50 90 ASN A N 1
ATOM 739 C CA . ASN A 1 90 ? 10.255 -9.557 -6.427 1.00 84.50 90 ASN A CA 1
ATOM 740 C C . ASN A 1 90 ? 9.874 -9.236 -7.881 1.00 84.50 90 ASN A C 1
ATOM 742 O O . ASN A 1 90 ? 10.488 -9.774 -8.802 1.00 84.50 90 ASN A O 1
ATOM 746 N N . ALA A 1 91 ? 8.886 -8.368 -8.104 1.00 82.19 91 ALA A N 1
ATOM 747 C CA . ALA A 1 91 ? 8.519 -7.913 -9.441 1.00 82.19 91 ALA A CA 1
ATOM 748 C C . ALA A 1 91 ? 9.612 -7.039 -10.066 1.00 82.19 91 ALA A C 1
ATOM 750 O O . ALA A 1 91 ? 10.008 -7.303 -11.199 1.00 82.19 91 ALA A O 1
ATOM 751 N N . LEU A 1 92 ? 10.165 -6.083 -9.313 1.00 78.19 92 LEU A N 1
ATOM 752 C CA . LEU A 1 92 ? 11.300 -5.264 -9.747 1.00 78.19 92 LEU A CA 1
ATOM 753 C C . LEU A 1 92 ? 12.490 -6.138 -10.145 1.00 78.19 92 LEU A C 1
ATOM 755 O O . LEU A 1 92 ? 13.010 -5.991 -11.246 1.00 78.19 92 LEU A O 1
ATOM 759 N N . ARG A 1 93 ? 12.858 -7.117 -9.308 1.00 75.62 93 ARG A N 1
ATOM 760 C CA . ARG A 1 93 ? 13.926 -8.082 -9.614 1.00 75.62 93 ARG A CA 1
ATOM 761 C C . ARG A 1 93 ? 13.675 -8.846 -10.911 1.00 75.62 93 ARG A C 1
ATOM 763 O O . ARG A 1 93 ? 14.597 -9.013 -11.703 1.00 75.62 93 ARG A O 1
ATOM 770 N N . LYS A 1 94 ? 12.439 -9.295 -11.154 1.00 76.31 94 LYS A N 1
ATOM 771 C CA . LYS A 1 94 ? 12.079 -9.981 -12.406 1.00 76.31 94 LYS A CA 1
ATOM 772 C C . LYS A 1 94 ? 12.202 -9.061 -13.617 1.00 76.31 94 LYS A C 1
ATOM 774 O O . LYS A 1 94 ? 12.762 -9.477 -14.623 1.00 76.31 94 LYS A O 1
ATOM 779 N N . VAL A 1 95 ? 11.720 -7.823 -13.520 1.00 71.50 95 VAL A N 1
ATOM 780 C CA . VAL A 1 95 ? 11.832 -6.839 -14.610 1.00 71.50 95 VAL A CA 1
ATOM 781 C C . VAL A 1 95 ? 13.302 -6.523 -14.905 1.00 71.50 95 VAL A C 1
ATOM 783 O O . VAL A 1 95 ? 13.696 -6.524 -16.070 1.00 71.50 95 VAL A O 1
ATOM 786 N N . MET A 1 96 ? 14.127 -6.351 -13.867 1.00 68.00 96 MET A N 1
ATOM 787 C CA . MET A 1 96 ? 15.576 -6.149 -13.999 1.00 68.00 96 MET A CA 1
ATOM 788 C C . MET A 1 96 ? 16.264 -7.350 -14.665 1.00 68.00 96 MET A C 1
ATOM 790 O O . MET A 1 96 ? 17.085 -7.162 -15.559 1.00 68.00 96 MET A O 1
ATOM 794 N N . ALA A 1 97 ? 15.902 -8.580 -14.282 1.00 70.62 97 ALA A N 1
ATOM 795 C CA . ALA A 1 97 ? 16.474 -9.802 -14.851 1.00 70.62 97 ALA A CA 1
ATOM 796 C C . ALA A 1 97 ? 16.086 -10.020 -16.323 1.00 70.62 97 ALA A C 1
ATOM 798 O O . ALA A 1 97 ? 16.903 -10.494 -17.105 1.00 70.62 97 ALA A O 1
ATOM 799 N N . VAL A 1 98 ? 14.853 -9.670 -16.707 1.00 66.88 98 VAL A N 1
ATOM 800 C CA . VAL A 1 98 ? 14.349 -9.853 -18.079 1.00 66.88 98 VAL A CA 1
ATOM 801 C C . VAL A 1 98 ? 14.849 -8.758 -19.023 1.00 66.88 98 VAL A C 1
ATOM 803 O O . VAL A 1 98 ? 15.155 -9.051 -20.175 1.00 66.88 98 VAL A O 1
ATOM 806 N N . ARG A 1 99 ? 14.936 -7.501 -18.564 1.00 63.59 99 ARG A N 1
ATOM 807 C CA . ARG A 1 99 ? 15.314 -6.359 -19.419 1.00 63.59 99 ARG A CA 1
ATOM 808 C C . ARG A 1 99 ? 16.792 -5.953 -19.313 1.00 63.59 99 ARG A C 1
ATOM 810 O O . ARG A 1 99 ? 17.215 -5.073 -20.053 1.00 63.59 99 ARG A O 1
ATOM 817 N N . GLY A 1 100 ? 17.574 -6.554 -18.409 1.00 57.28 100 GLY A N 1
ATOM 818 C CA . GLY A 1 100 ? 19.011 -6.277 -18.249 1.00 57.28 100 GLY A CA 1
ATOM 819 C C . GLY A 1 100 ? 19.343 -4.844 -17.812 1.00 57.28 100 GLY A C 1
ATOM 820 O O . GLY A 1 100 ? 20.485 -4.411 -17.940 1.00 57.28 100 GLY A O 1
ATOM 821 N N . PHE A 1 101 ? 18.354 -4.094 -17.316 1.00 56.41 101 PHE A N 1
ATOM 822 C CA . PHE A 1 101 ? 18.484 -2.690 -16.938 1.00 56.41 101 PHE A CA 1
ATOM 823 C C . PHE A 1 101 ? 18.333 -2.545 -15.424 1.00 56.41 101 PHE A C 1
ATOM 825 O O . PHE A 1 101 ? 17.356 -3.028 -14.846 1.00 56.41 101 PHE A O 1
ATOM 832 N N . VAL A 1 102 ? 19.283 -1.867 -14.778 1.00 56.00 102 VAL A N 1
ATOM 833 C CA . VAL A 1 102 ? 19.172 -1.482 -13.366 1.00 56.00 102 VAL A CA 1
ATOM 834 C C . VAL A 1 102 ? 18.608 -0.061 -13.321 1.00 56.00 102 VAL A C 1
ATOM 836 O O . VAL A 1 102 ? 19.315 0.870 -13.708 1.00 56.00 102 VAL A O 1
ATOM 839 N N . PRO A 1 103 ? 17.355 0.148 -12.878 1.00 54.34 103 PRO A N 1
ATOM 840 C CA . PRO A 1 103 ? 16.785 1.482 -12.761 1.00 54.34 103 PRO A CA 1
ATOM 841 C C . PRO A 1 103 ? 17.437 2.216 -11.582 1.00 54.34 103 PRO A C 1
ATOM 843 O O . PRO A 1 103 ? 16.949 2.204 -10.454 1.00 54.34 103 PRO A O 1
ATOM 846 N N . THR A 1 104 ? 18.555 2.884 -11.852 1.00 57.75 104 THR A N 1
ATOM 847 C CA . THR A 1 104 ? 19.271 3.745 -10.898 1.00 57.75 104 THR A CA 1
ATOM 848 C C . THR A 1 104 ? 18.455 4.972 -10.488 1.00 57.75 104 THR A C 1
ATOM 850 O O . THR A 1 104 ? 18.618 5.469 -9.377 1.00 57.75 104 THR A O 1
ATOM 853 N N . ALA A 1 105 ? 17.512 5.415 -11.327 1.00 57.06 105 ALA A N 1
ATOM 854 C CA . ALA A 1 105 ? 16.637 6.553 -11.041 1.00 57.06 105 ALA A CA 1
ATOM 855 C C . ALA A 1 105 ? 15.668 6.304 -9.866 1.00 57.06 105 ALA A C 1
ATOM 857 O O . ALA A 1 105 ? 15.341 7.229 -9.127 1.00 57.06 105 ALA A O 1
ATOM 858 N N . GLY A 1 106 ? 15.236 5.055 -9.651 1.00 54.12 106 GLY A N 1
ATOM 859 C CA . GLY A 1 106 ? 14.340 4.702 -8.542 1.00 54.12 106 GLY A CA 1
ATOM 860 C C . GLY A 1 106 ? 15.057 4.555 -7.199 1.00 54.12 106 GLY A C 1
ATOM 861 O O . GLY A 1 106 ? 14.437 4.738 -6.153 1.00 54.12 106 GLY A O 1
ATOM 862 N N . LEU A 1 107 ? 16.366 4.273 -7.221 1.00 58.72 107 LEU A N 1
ATOM 863 C CA . LEU A 1 107 ? 17.163 4.048 -6.013 1.00 58.72 107 LEU A CA 1
ATOM 864 C C . LEU A 1 107 ? 17.221 5.301 -5.131 1.00 58.72 107 LEU A C 1
ATOM 866 O O . LEU A 1 107 ? 17.114 5.197 -3.914 1.00 58.72 107 LEU A O 1
ATOM 870 N N . GLY A 1 108 ? 17.328 6.483 -5.751 1.00 58.84 108 GLY A N 1
ATOM 871 C CA . GLY A 1 108 ? 17.317 7.760 -5.034 1.00 58.84 108 GLY A CA 1
ATOM 872 C C . GLY A 1 108 ? 15.986 8.025 -4.330 1.00 58.84 108 GLY A C 1
ATOM 873 O O . GLY A 1 108 ? 15.979 8.453 -3.182 1.00 58.84 108 GLY A O 1
ATOM 874 N N . TYR A 1 109 ? 14.865 7.705 -4.978 1.00 61.25 109 TYR A N 1
ATOM 875 C CA . TYR A 1 109 ? 13.535 7.881 -4.392 1.00 61.25 109 TYR A CA 1
ATOM 876 C C . TYR A 1 109 ? 13.276 6.906 -3.237 1.00 61.25 109 TYR A C 1
ATOM 878 O O . TYR A 1 109 ? 12.729 7.303 -2.212 1.00 61.25 109 TYR A O 1
ATOM 886 N N . ILE A 1 110 ? 13.704 5.648 -3.378 1.00 59.28 110 ILE A N 1
ATOM 887 C CA . ILE A 1 110 ? 13.596 4.638 -2.318 1.00 59.28 110 ILE A CA 1
ATOM 888 C C . ILE A 1 110 ? 14.446 5.059 -1.115 1.00 59.28 110 ILE A C 1
ATOM 890 O O . ILE A 1 110 ? 13.921 5.140 -0.011 1.00 59.28 110 ILE A O 1
ATOM 894 N N . TYR A 1 111 ? 15.708 5.436 -1.344 1.00 61.09 111 TYR A N 1
ATOM 895 C CA . TYR A 1 111 ? 16.621 5.855 -0.279 1.00 61.09 111 TYR A CA 1
ATOM 896 C C . TYR A 1 111 ? 16.145 7.117 0.452 1.00 61.09 111 TYR A C 1
ATOM 898 O O . TYR A 1 111 ? 16.286 7.217 1.664 1.00 61.09 111 TYR A O 1
ATOM 906 N N . GLN A 1 112 ? 15.538 8.069 -0.263 1.00 61.41 112 GLN A N 1
ATOM 907 C CA . GLN A 1 112 ? 14.974 9.282 0.340 1.00 61.41 112 GLN A CA 1
ATOM 908 C C . GLN A 1 112 ? 13.716 9.026 1.182 1.00 61.41 112 GLN A C 1
ATOM 910 O O . GLN A 1 112 ? 13.366 9.875 1.997 1.00 61.41 112 GLN A O 1
ATOM 915 N N . ASN A 1 113 ? 13.028 7.896 0.984 1.00 62.75 113 ASN A N 1
ATOM 916 C CA . ASN A 1 113 ? 11.795 7.564 1.704 1.00 62.75 113 ASN A CA 1
ATOM 917 C C . ASN A 1 113 ? 11.970 6.458 2.759 1.00 62.75 113 ASN A C 1
ATOM 919 O O . ASN A 1 113 ? 11.050 6.241 3.541 1.00 62.75 113 ASN A O 1
ATOM 923 N N . THR A 1 114 ? 13.125 5.791 2.820 1.00 62.25 114 THR A N 1
ATOM 924 C CA . THR A 1 114 ? 13.485 4.873 3.912 1.00 62.25 114 THR A CA 1
ATOM 925 C C . THR A 1 114 ? 14.329 5.571 4.972 1.00 62.25 114 THR A C 1
ATOM 927 O O . THR A 1 114 ? 15.194 6.386 4.659 1.00 62.25 114 THR A O 1
ATOM 930 N N . THR A 1 115 ? 14.102 5.239 6.241 1.00 58.69 115 THR A N 1
ATOM 931 C CA . THR A 1 115 ? 14.901 5.749 7.359 1.00 58.69 115 THR A CA 1
ATOM 932 C C . THR A 1 115 ? 16.366 5.289 7.262 1.00 58.69 115 THR A C 1
ATOM 934 O O . THR A 1 115 ? 16.639 4.194 6.766 1.00 58.69 115 THR A O 1
ATOM 937 N N . PRO A 1 116 ? 17.328 6.094 7.760 1.00 55.44 116 PRO A N 1
ATOM 938 C CA . PRO A 1 116 ? 18.767 5.833 7.620 1.00 55.44 116 PRO A CA 1
ATOM 939 C C . PRO A 1 116 ? 19.277 4.560 8.324 1.00 55.44 116 PRO A C 1
ATOM 941 O O . PRO A 1 116 ? 20.442 4.212 8.163 1.00 55.44 116 PRO A O 1
ATOM 944 N N . GLU A 1 117 ? 18.438 3.862 9.092 1.00 50.62 117 GLU A N 1
ATOM 945 C CA . GLU A 1 117 ? 18.818 2.682 9.879 1.00 50.62 117 GLU A CA 1
ATOM 946 C C . GLU A 1 117 ? 18.452 1.340 9.233 1.00 50.62 117 GLU A C 1
ATOM 948 O O . GLU A 1 117 ? 18.703 0.297 9.832 1.00 50.62 117 GLU A O 1
ATOM 953 N N . SER A 1 118 ? 17.867 1.318 8.032 1.00 42.22 118 SER A N 1
ATOM 954 C CA . SER A 1 118 ? 17.524 0.048 7.386 1.00 42.22 118 SER A CA 1
ATOM 955 C C . SER A 1 118 ? 18.781 -0.600 6.783 1.00 42.22 118 SER A C 1
ATOM 957 O O . SER A 1 118 ? 19.325 -0.059 5.816 1.00 42.22 118 SER A O 1
ATOM 959 N N . PRO A 1 119 ? 19.259 -1.752 7.296 1.00 49.00 119 PRO A N 1
ATOM 960 C CA . PRO A 1 119 ? 20.360 -2.462 6.673 1.00 49.00 119 PRO A CA 1
ATOM 961 C C . PRO A 1 119 ? 19.826 -3.165 5.423 1.00 49.00 119 PRO A C 1
ATOM 963 O O . PRO A 1 119 ? 18.840 -3.903 5.485 1.00 49.00 119 PRO A O 1
ATOM 966 N N . LEU A 1 120 ? 20.455 -2.877 4.286 1.00 43.97 120 LEU A N 1
ATOM 967 C CA . LEU A 1 120 ? 20.316 -3.650 3.052 1.00 43.97 120 LEU A CA 1
ATOM 968 C C . LEU A 1 120 ? 20.828 -5.083 3.235 1.00 43.97 120 LEU A C 1
ATOM 970 O O . LEU A 1 120 ? 21.853 -5.254 3.933 1.00 43.97 120 LEU A O 1
#

InterPro domains:
  IPR000210 BTB/POZ domain [PF00651] (1-93)
  IPR000210 BTB/POZ domain [PS50097] (1-57)
  IPR011333 SKP1/BTB/POZ domain superfamily [G3DSA:3.30.710.10] (1-118)
  IPR011333 SKP1/BTB/POZ domain superfamily [SSF54695] (1-93)

Secondary structure (DSSP, 8-state):
----HHHHHHH-HHHHHHHHSSSHHHHHT----TTS-HHHHHHHHHHHHH------TT---HHHHHHHHHHHHHHHHHTT-HHHHHHHHHHHHHHHHHH----HHHHHHHHHHS-TT---

Organism: NCBI:txid717836

Radius of gyration: 15.38 Å; chains: 1; bounding box: 36×24×44 Å

Foldseek 3Di:
DDADLVLLVVQFVQSVCQCVHPDPCVVVVDDDDPPADPVLVVQVRVCSPPVDGPQVPVPPDLVVSLVSLLSNLLVCVVRVRVSSVVVSVVVLVVSCVVVVDDPPVSVVVNVVSDDPPDDD